Protein AF-A0A7S2I9M6-F1 (afdb_monomer)

Foldseek 3Di:
DDPLVVVLVVLVVVLVVPVPDVVSVVVSVVVSVVSVVVSVVVVVLQVQLVVQCVVVVDDSVVSSVVSVVVCVVCVVVVVVVVVVVVVVVVVVVVVVVVVVLVVVVCCCVPPPLAPDPPHPNHDPDSDD

Structure (mmCIF, N/CA/C/O backbone):
data_AF-A0A7S2I9M6-F1
#
_entry.id   AF-A0A7S2I9M6-F1
#
loop_
_atom_site.group_PDB
_atom_site.id
_atom_site.type_symbol
_atom_site.label_atom_id
_atom_site.label_alt_id
_atom_site.label_comp_id
_atom_site.label_asym_id
_atom_site.label_entity_id
_atom_site.label_seq_id
_atom_site.pdbx_PDB_ins_code
_atom_site.Cartn_x
_atom_site.Cartn_y
_atom_site.Cartn_z
_atom_site.occupancy
_atom_site.B_iso_or_equiv
_atom_site.auth_seq_id
_atom_site.auth_comp_id
_atom_site.auth_asym_id
_atom_site.auth_atom_id
_atom_site.pdbx_PDB_model_num
ATOM 1 N N . LEU A 1 1 ? -23.119 -0.654 -2.879 1.00 43.22 1 LEU A N 1
ATOM 2 C CA . LEU A 1 1 ? -23.744 0.636 -3.247 1.00 43.22 1 LEU A CA 1
ATOM 3 C C . LEU A 1 1 ? -23.087 1.741 -2.429 1.00 43.22 1 LEU A C 1
ATOM 5 O O . LEU A 1 1 ? -23.296 1.802 -1.226 1.00 43.22 1 LEU A O 1
ATOM 9 N N . GLY A 1 2 ? -22.170 2.501 -3.029 1.00 49.50 2 GLY A N 1
ATOM 10 C CA . GLY A 1 2 ? -21.360 3.484 -2.309 1.00 49.50 2 GLY A CA 1
ATOM 11 C C . GLY A 1 2 ? -22.083 4.821 -2.188 1.00 49.50 2 GLY A C 1
ATOM 12 O O . GLY A 1 2 ? -22.300 5.473 -3.199 1.00 49.50 2 GLY A O 1
ATOM 13 N N . ILE A 1 3 ? -22.398 5.236 -0.962 1.00 56.53 3 ILE A N 1
ATOM 14 C CA . ILE A 1 3 ? -22.974 6.555 -0.636 1.00 56.53 3 ILE A CA 1
ATOM 15 C C . ILE A 1 3 ? -21.865 7.639 -0.594 1.00 56.53 3 ILE A C 1
ATOM 17 O O . ILE A 1 3 ? -22.120 8.818 -0.793 1.00 56.53 3 ILE A O 1
ATOM 21 N N . VAL A 1 4 ? -20.601 7.229 -0.409 1.00 56.00 4 VAL A N 1
ATOM 22 C CA . VAL A 1 4 ? -19.426 8.104 -0.197 1.00 56.00 4 VAL A CA 1
ATOM 23 C C . VAL A 1 4 ? -18.582 8.473 -1.447 1.00 56.00 4 VAL A C 1
ATOM 25 O O . VAL A 1 4 ? -17.888 9.484 -1.387 1.00 56.00 4 VAL A O 1
ATOM 28 N N . PRO A 1 5 ? -18.582 7.755 -2.596 1.00 60.53 5 PRO A N 1
ATOM 29 C CA . PRO A 1 5 ? -17.840 8.221 -3.768 1.00 60.53 5 PRO A CA 1
ATOM 30 C C . PRO A 1 5 ? -18.460 9.477 -4.401 1.00 60.53 5 PRO A C 1
ATOM 32 O O . PRO A 1 5 ? -17.718 10.315 -4.896 1.00 60.53 5 PRO A O 1
ATOM 35 N N . LEU A 1 6 ? -19.783 9.648 -4.293 1.00 63.81 6 LEU A N 1
ATOM 36 C CA . LEU A 1 6 ? -20.514 10.811 -4.805 1.00 63.81 6 LEU A CA 1
ATOM 37 C C . LEU A 1 6 ? -20.028 12.153 -4.216 1.00 63.81 6 LEU A C 1
ATOM 39 O O . LEU A 1 6 ? -19.677 13.032 -4.998 1.00 63.81 6 LEU A O 1
ATOM 43 N N . PRO A 1 7 ? -19.929 12.343 -2.882 1.00 63.91 7 PRO A N 1
ATOM 44 C CA . PRO 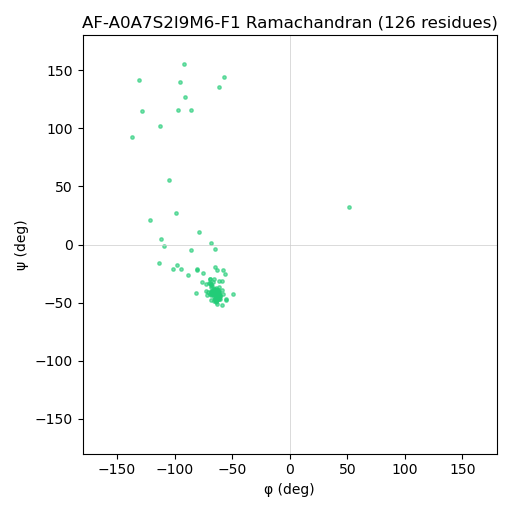A 1 7 ? -19.422 13.598 -2.325 1.00 63.91 7 PRO A CA 1
ATOM 45 C C . PRO A 1 7 ? -17.941 13.855 -2.647 1.00 63.91 7 PRO A C 1
ATOM 47 O O . PRO A 1 7 ? -17.558 15.012 -2.791 1.00 63.91 7 PRO A O 1
ATOM 50 N N . ARG A 1 8 ? -17.112 12.810 -2.818 1.00 65.06 8 ARG A N 1
ATOM 51 C CA . ARG A 1 8 ? -15.705 12.962 -3.237 1.00 65.06 8 ARG A CA 1
ATOM 52 C C . ARG A 1 8 ? -15.609 13.523 -4.657 1.00 65.06 8 ARG A C 1
ATOM 54 O O . ARG A 1 8 ? -14.876 14.481 -4.875 1.00 65.06 8 ARG A O 1
ATOM 61 N N . ASP A 1 9 ? -16.353 12.947 -5.601 1.00 66.62 9 ASP A N 1
ATOM 62 C CA . ASP A 1 9 ? -16.312 13.377 -7.004 1.00 66.62 9 ASP A CA 1
ATOM 63 C C . ASP A 1 9 ? -16.853 14.808 -7.170 1.00 66.62 9 ASP A C 1
ATOM 65 O O . ASP A 1 9 ? -16.251 15.610 -7.881 1.00 66.62 9 ASP A O 1
ATOM 69 N N . ILE A 1 10 ? -17.906 15.175 -6.428 1.00 68.62 10 ILE A N 1
ATOM 70 C CA . ILE A 1 10 ? -18.434 16.551 -6.386 1.00 68.62 10 ILE A CA 1
ATOM 71 C C . ILE A 1 10 ? -17.379 17.535 -5.856 1.00 68.62 10 ILE A C 1
ATOM 73 O O . ILE A 1 10 ? -17.225 18.632 -6.387 1.00 68.62 10 ILE A O 1
ATOM 77 N N . MET A 1 11 ? -16.621 17.154 -4.829 1.00 64.44 11 MET A N 1
ATOM 78 C CA . MET A 1 11 ? -15.659 18.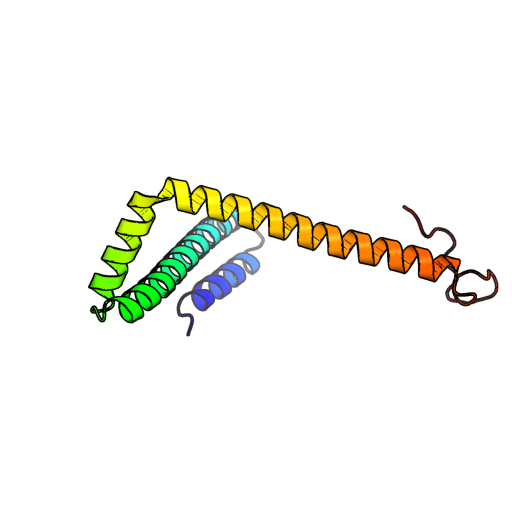044 -4.180 1.00 64.44 11 MET A CA 1
ATOM 79 C C . MET A 1 11 ? -14.371 18.245 -4.995 1.00 64.44 11 MET A C 1
ATOM 81 O O . MET A 1 11 ? -13.812 19.341 -4.993 1.00 64.44 11 MET A O 1
ATOM 85 N N . VAL A 1 12 ? -13.938 17.227 -5.748 1.00 64.56 12 VAL A N 1
ATOM 86 C CA . VAL A 1 12 ? -12.848 17.352 -6.735 1.00 64.56 12 VAL A CA 1
ATOM 87 C C . VAL A 1 12 ? -13.279 18.232 -7.913 1.00 64.56 12 VAL A C 1
ATOM 89 O O . VAL A 1 12 ? -12.504 19.079 -8.352 1.00 64.56 12 VAL A O 1
ATOM 92 N N . LEU A 1 13 ? -14.529 18.102 -8.376 1.00 65.06 13 LEU A N 1
ATOM 93 C CA . LEU A 1 13 ? -15.099 18.961 -9.421 1.00 65.06 13 LEU A CA 1
ATOM 94 C C . LEU A 1 13 ? -15.179 20.435 -8.991 1.00 65.06 13 LEU A C 1
ATOM 96 O O . LEU A 1 13 ? -14.755 21.309 -9.740 1.00 65.06 13 LEU A O 1
ATOM 100 N N . VAL A 1 14 ? -15.639 20.720 -7.768 1.00 65.19 14 VAL A N 1
ATOM 101 C CA . VAL A 1 14 ? -15.693 22.096 -7.229 1.00 65.19 14 VAL A CA 1
ATOM 102 C C . VAL A 1 14 ? -14.289 22.683 -7.011 1.00 65.19 14 VAL A C 1
ATOM 104 O O . VAL A 1 14 ? -14.088 23.886 -7.191 1.00 65.19 14 VAL A O 1
ATOM 107 N N . GLY A 1 15 ? -13.295 21.853 -6.672 1.00 58.69 15 GLY A N 1
ATOM 108 C CA . GLY A 1 15 ? -11.889 22.265 -6.599 1.00 58.69 15 GLY A CA 1
ATOM 109 C C . GLY A 1 15 ? -11.278 22.600 -7.966 1.00 58.69 15 GLY A C 1
ATOM 110 O O . GLY A 1 15 ? -10.476 23.526 -8.061 1.00 58.69 15 GLY A O 1
ATOM 111 N N . ALA A 1 16 ? -11.685 21.893 -9.024 1.00 58.75 16 ALA A N 1
ATOM 112 C CA . ALA A 1 16 ? -11.214 22.117 -10.393 1.00 58.75 16 ALA A CA 1
ATOM 113 C C . ALA A 1 16 ? -11.825 23.365 -11.065 1.00 58.75 16 ALA A C 1
ATOM 115 O O . ALA A 1 16 ? -11.205 23.932 -11.965 1.00 58.75 16 ALA A O 1
ATOM 116 N N . ASP A 1 17 ? -13.006 23.807 -10.617 1.00 58.94 17 ASP A N 1
ATOM 117 C CA . ASP A 1 17 ? -13.696 25.003 -11.132 1.00 58.94 17 ASP A CA 1
ATOM 118 C C . ASP A 1 17 ? -13.139 26.318 -10.528 1.00 58.94 17 ASP A C 1
ATOM 120 O O . ASP A 1 17 ? -13.199 27.378 -11.143 1.00 58.94 17 ASP A O 1
ATOM 124 N N . ASN A 1 18 ? -12.489 26.257 -9.354 1.00 54.88 18 ASN A N 1
ATOM 125 C CA . ASN A 1 18 ? -11.951 27.418 -8.622 1.00 54.88 18 ASN A CA 1
ATOM 126 C C . ASN A 1 18 ? -10.413 27.549 -8.728 1.00 54.88 18 ASN A C 1
ATOM 128 O O . ASN A 1 18 ? -9.711 27.625 -7.716 1.00 54.88 18 ASN A O 1
ATOM 132 N N . GLN A 1 19 ? -9.874 27.607 -9.951 1.00 54.66 19 GLN A N 1
ATOM 133 C CA . GLN A 1 19 ? -8.423 27.551 -10.239 1.00 54.66 19 GLN A CA 1
ATOM 134 C C . GLN A 1 19 ? -7.577 28.732 -9.707 1.00 54.66 19 GLN A C 1
ATOM 136 O O . GLN A 1 19 ? -6.356 28.694 -9.817 1.00 54.66 19 GLN A O 1
ATOM 141 N N . ASN A 1 20 ? -8.178 29.761 -9.095 1.00 56.88 20 ASN A N 1
ATOM 142 C CA . ASN A 1 20 ? -7.487 31.012 -8.740 1.00 56.88 20 ASN A CA 1
ATOM 143 C C . ASN A 1 20 ? -7.297 31.276 -7.235 1.00 56.88 20 ASN A C 1
ATOM 145 O O . ASN A 1 20 ? -6.794 32.341 -6.881 1.00 56.88 20 ASN A O 1
ATOM 149 N N . ASN A 1 21 ? -7.665 30.353 -6.335 1.00 62.00 21 ASN A N 1
ATOM 150 C CA . ASN A 1 21 ? -7.474 30.566 -4.894 1.00 62.00 21 ASN A CA 1
ATOM 151 C C . ASN A 1 21 ? -6.743 29.384 -4.215 1.00 62.00 21 ASN A C 1
ATOM 153 O O . ASN A 1 21 ? -7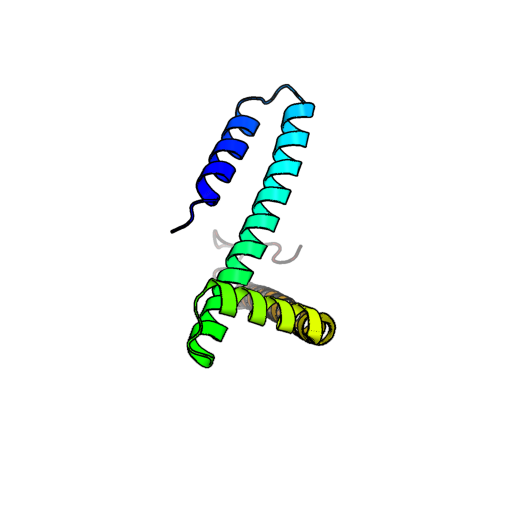.302 28.285 -4.129 1.00 62.00 21 ASN A O 1
ATOM 157 N N . PRO A 1 22 ? -5.514 29.584 -3.691 1.00 60.50 22 PRO A N 1
ATOM 158 C CA . PRO A 1 22 ? -4.715 28.518 -3.073 1.00 60.50 22 PRO A CA 1
ATOM 159 C C . PRO A 1 22 ? -5.365 27.919 -1.815 1.00 60.50 22 PRO A C 1
ATOM 161 O O . PRO A 1 22 ? -5.090 26.773 -1.456 1.00 60.50 22 PRO A O 1
ATOM 164 N N . VAL A 1 23 ? -6.274 28.653 -1.165 1.00 56.41 23 VAL A N 1
ATOM 165 C CA . VAL A 1 23 ? -7.000 28.179 0.024 1.00 56.41 23 VAL A CA 1
ATOM 166 C C . VAL A 1 23 ? -7.981 27.055 -0.332 1.00 56.41 23 VAL A C 1
ATOM 168 O O . VAL A 1 23 ? -8.046 26.047 0.368 1.00 56.41 23 VAL A O 1
ATOM 171 N N . THR A 1 24 ? -8.692 27.162 -1.457 1.00 58.72 24 THR A N 1
ATOM 172 C CA . THR A 1 24 ? -9.642 26.135 -1.926 1.00 58.72 24 THR A CA 1
ATOM 173 C C . THR A 1 24 ? -8.944 24.855 -2.385 1.00 58.72 24 THR A C 1
ATOM 175 O O . THR A 1 24 ? -9.466 23.762 -2.158 1.00 58.72 24 THR A O 1
ATOM 178 N N . ALA A 1 25 ? -7.742 24.956 -2.962 1.00 58.69 25 ALA A N 1
ATOM 179 C CA . ALA A 1 25 ? -6.922 23.796 -3.324 1.00 58.69 25 ALA A CA 1
ATOM 180 C C . ALA A 1 25 ? -6.425 23.031 -2.081 1.00 58.69 25 ALA A C 1
ATOM 182 O O . ALA A 1 25 ? -6.471 21.802 -2.033 1.00 58.69 25 ALA A O 1
ATOM 183 N N . CYS A 1 26 ? -6.016 23.753 -1.034 1.00 53.88 26 CYS A N 1
ATOM 184 C CA . CYS A 1 26 ? -5.589 23.142 0.224 1.00 53.88 26 CYS A CA 1
ATOM 185 C C . CYS A 1 26 ? -6.763 22.477 0.968 1.00 53.88 26 CYS A C 1
ATOM 187 O O . CYS A 1 26 ? -6.681 21.311 1.359 1.00 53.88 26 CYS A O 1
ATOM 189 N N . CYS A 1 27 ? -7.895 23.176 1.105 1.00 55.72 27 CYS A N 1
ATOM 190 C CA . CYS A 1 27 ? -9.075 22.641 1.789 1.00 55.72 27 CYS A CA 1
ATOM 191 C C . CYS A 1 27 ? -9.689 21.431 1.064 1.00 55.72 27 CYS A C 1
ATOM 193 O O . CYS A 1 27 ? -10.102 20.477 1.723 1.00 55.72 27 CYS A O 1
ATOM 195 N N . SER A 1 28 ? -9.719 21.427 -0.274 1.00 57.03 28 SER A N 1
ATOM 196 C CA . SER A 1 28 ? -10.230 20.285 -1.048 1.00 57.03 28 SER A CA 1
ATOM 197 C C . SER A 1 28 ? -9.348 19.042 -0.903 1.00 57.03 28 SER A C 1
ATOM 199 O O . SER A 1 28 ? -9.876 17.947 -0.716 1.00 57.03 28 SER A O 1
ATOM 201 N N . CYS A 1 29 ? -8.022 19.206 -0.877 1.00 56.53 29 CYS A N 1
ATOM 202 C CA . CYS A 1 29 ? -7.079 18.112 -0.645 1.00 56.53 29 CYS A CA 1
ATOM 203 C C . CYS A 1 29 ? -7.233 17.494 0.759 1.00 56.53 29 CYS A C 1
ATOM 205 O O . CYS A 1 29 ? -7.397 16.278 0.896 1.00 56.53 29 CYS A O 1
ATOM 207 N N . CYS A 1 30 ? -7.261 18.325 1.807 1.00 51.97 30 CYS A N 1
ATOM 208 C CA . CYS A 1 30 ? -7.391 17.859 3.191 1.00 51.97 30 CYS A CA 1
ATOM 209 C C . CYS A 1 30 ? -8.711 17.112 3.432 1.00 51.97 30 CYS A C 1
ATOM 211 O O . CYS A 1 30 ? -8.725 16.035 4.029 1.00 51.97 30 CYS A O 1
ATOM 213 N N . CYS A 1 31 ? -9.827 17.644 2.935 1.00 55.75 31 CYS A N 1
ATOM 214 C CA . CYS A 1 31 ? -11.130 17.009 3.099 1.00 55.75 31 CYS A CA 1
ATOM 215 C C . CYS A 1 31 ? -11.296 15.749 2.236 1.00 55.75 31 CYS A C 1
ATOM 217 O O . CYS A 1 31 ? -11.912 14.790 2.702 1.00 55.75 31 CYS A O 1
ATOM 219 N N . ALA A 1 32 ? -10.718 15.699 1.030 1.00 59.34 32 ALA A N 1
ATOM 220 C CA . ALA A 1 32 ? -10.704 14.482 0.217 1.00 59.34 32 ALA A CA 1
ATOM 221 C C . ALA A 1 32 ? -9.942 13.347 0.922 1.00 59.34 32 ALA A C 1
ATOM 223 O O . ALA A 1 32 ? -10.438 12.223 0.985 1.00 59.34 32 ALA A O 1
ATOM 224 N N . CYS A 1 33 ? -8.797 13.657 1.539 1.00 58.59 33 CYS A N 1
ATOM 225 C CA . CYS A 1 33 ? -8.016 12.698 2.322 1.00 58.59 33 CYS A CA 1
ATOM 226 C C . CYS A 1 33 ? -8.802 12.150 3.529 1.00 58.59 33 CYS A C 1
ATOM 228 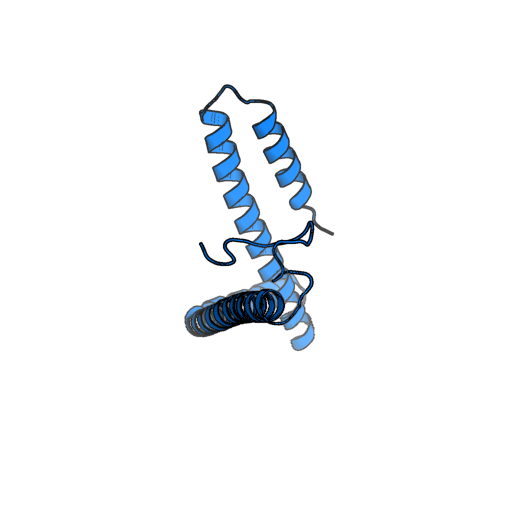O O . CYS A 1 33 ? -8.878 10.936 3.730 1.00 58.59 33 CYS A O 1
ATOM 230 N N . ILE A 1 34 ? -9.458 13.026 4.300 1.00 56.16 34 ILE A N 1
ATOM 231 C CA . ILE A 1 34 ? -10.264 12.625 5.468 1.00 56.16 34 ILE A CA 1
ATOM 232 C C . ILE A 1 34 ? -11.459 11.760 5.044 1.00 56.16 34 ILE A C 1
ATOM 234 O O . ILE A 1 34 ? -11.745 10.744 5.680 1.00 56.16 34 ILE A O 1
ATOM 238 N N . LEU A 1 35 ? -12.135 12.117 3.949 1.00 59.44 35 LEU A N 1
ATOM 239 C CA . LEU A 1 35 ? -13.256 11.342 3.415 1.00 59.44 35 LEU A CA 1
ATOM 240 C C . LEU A 1 35 ? -12.812 9.980 2.871 1.00 59.44 35 LEU A C 1
ATOM 242 O O . LEU A 1 35 ? -13.529 8.990 3.038 1.00 59.44 35 LEU A O 1
ATOM 246 N N . GLU A 1 36 ? -11.630 9.889 2.262 1.00 62.22 36 GLU A N 1
ATOM 247 C CA . GLU A 1 36 ? -11.059 8.609 1.846 1.00 62.22 36 GLU A CA 1
ATOM 248 C C . GLU A 1 36 ? -10.711 7.718 3.033 1.00 62.22 36 GLU A C 1
ATOM 250 O O . GLU A 1 36 ? -11.045 6.530 3.022 1.00 62.22 36 GLU A O 1
ATOM 255 N N . LEU A 1 37 ? -10.082 8.281 4.064 1.00 58.50 37 LEU A N 1
ATOM 256 C CA . LEU A 1 37 ? -9.746 7.546 5.275 1.00 58.50 37 LEU A CA 1
ATOM 257 C C . LEU A 1 37 ? -11.018 7.032 5.963 1.00 58.50 37 LEU A C 1
ATOM 259 O O . LEU A 1 37 ? -11.114 5.849 6.284 1.00 58.50 37 LEU A O 1
ATOM 263 N N . PHE A 1 38 ? -12.036 7.883 6.092 1.00 63.44 38 PHE A N 1
ATOM 264 C CA . PHE A 1 38 ? -13.330 7.519 6.665 1.00 63.44 38 PHE A CA 1
ATOM 265 C C . PHE A 1 38 ? -14.042 6.417 5.861 1.00 63.44 38 PHE A C 1
ATOM 267 O O . PHE A 1 38 ? -14.546 5.450 6.432 1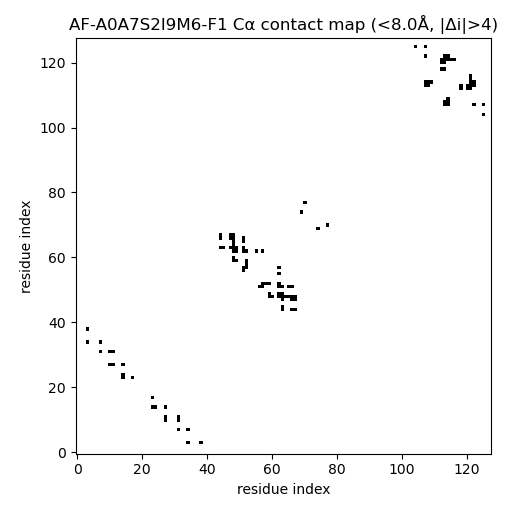.00 63.44 38 PHE A O 1
ATOM 274 N N . ASN A 1 39 ? -14.024 6.493 4.527 1.00 65.31 39 ASN A N 1
ATOM 275 C CA . ASN A 1 39 ? -14.600 5.466 3.653 1.00 65.31 39 ASN A CA 1
ATOM 276 C C . ASN A 1 39 ? -13.860 4.123 3.779 1.00 65.31 39 ASN A C 1
ATOM 278 O O . ASN A 1 39 ? -14.488 3.062 3.805 1.00 65.31 39 ASN A O 1
ATOM 282 N N . ARG A 1 40 ? -12.527 4.154 3.900 1.00 64.44 40 ARG A N 1
ATOM 283 C CA . ARG A 1 40 ? -11.711 2.952 4.126 1.00 64.44 40 ARG A CA 1
ATOM 284 C C . ARG A 1 40 ? -12.035 2.310 5.473 1.00 64.44 40 ARG A C 1
ATOM 286 O O . ARG A 1 40 ? -12.245 1.101 5.508 1.00 64.44 40 ARG A O 1
ATOM 293 N N . VAL A 1 41 ? -12.158 3.100 6.540 1.00 64.94 41 VAL A N 1
ATOM 294 C CA . VAL A 1 41 ? -12.524 2.607 7.879 1.00 64.94 41 VAL A CA 1
ATOM 295 C C . VAL A 1 41 ? -13.931 2.009 7.885 1.00 64.94 41 VAL A C 1
ATOM 297 O O . VAL A 1 41 ? -14.113 0.894 8.370 1.00 64.94 41 VAL A O 1
ATOM 300 N N . LEU A 1 42 ? -14.916 2.675 7.27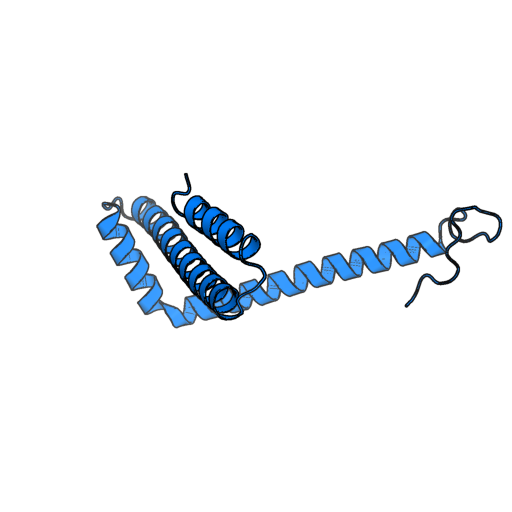5 1.00 66.62 42 LEU A N 1
ATOM 301 C CA . LEU A 1 42 ? -16.282 2.149 7.195 1.00 66.62 42 LEU A CA 1
ATOM 302 C C . LEU A 1 42 ? -16.376 0.868 6.360 1.00 66.62 42 LEU A C 1
ATOM 304 O O . LEU A 1 42 ? -17.050 -0.081 6.766 1.00 66.62 42 LEU A O 1
ATOM 308 N N . LYS A 1 43 ? -15.683 0.787 5.218 1.00 68.56 43 LYS A N 1
ATOM 309 C CA . LYS A 1 43 ? -15.620 -0.453 4.424 1.00 68.56 43 LYS A CA 1
ATOM 310 C C . LYS A 1 43 ? -14.932 -1.582 5.178 1.00 68.56 43 LYS A C 1
ATOM 312 O O . LYS A 1 43 ? -15.383 -2.722 5.095 1.00 68.56 43 LYS A O 1
ATOM 317 N N . PHE A 1 44 ? -13.863 -1.267 5.901 1.00 65.94 44 PHE A N 1
ATOM 318 C CA . PHE A 1 44 ? -13.142 -2.232 6.714 1.00 65.94 44 PHE A CA 1
ATOM 319 C C . PHE A 1 44 ? -14.029 -2.778 7.836 1.00 65.94 44 PHE A C 1
ATOM 321 O O . PHE A 1 44 ? -14.220 -3.989 7.919 1.00 65.94 44 PHE A O 1
ATOM 328 N N . MET A 1 45 ? -14.676 -1.899 8.611 1.00 69.62 45 MET A N 1
ATOM 329 C CA . MET A 1 45 ? -15.658 -2.290 9.625 1.00 69.62 45 MET A CA 1
ATOM 330 C C . MET A 1 45 ? -16.778 -3.145 9.038 1.00 69.62 45 MET A C 1
ATOM 332 O O . MET A 1 45 ? -17.080 -4.192 9.589 1.00 69.62 45 MET A O 1
ATOM 336 N N . THR A 1 46 ? -17.363 -2.745 7.907 1.00 69.81 46 THR A N 1
ATOM 337 C CA . THR A 1 46 ? -18.481 -3.481 7.296 1.00 69.81 46 THR A CA 1
ATOM 338 C C . THR A 1 46 ? -18.060 -4.880 6.846 1.00 69.81 46 THR A C 1
ATOM 340 O O . THR A 1 46 ? -18.808 -5.831 7.045 1.00 69.81 46 THR A O 1
ATOM 343 N N . ARG A 1 47 ? -16.856 -5.039 6.274 1.00 74.31 47 ARG A N 1
ATOM 344 C CA . ARG A 1 47 ? -16.345 -6.351 5.845 1.00 74.31 47 ARG A CA 1
ATOM 345 C C . ARG A 1 47 ? -16.047 -7.257 7.038 1.00 74.31 47 ARG A C 1
ATOM 347 O O . ARG A 1 47 ? -16.424 -8.422 7.007 1.00 74.31 47 ARG A O 1
ATOM 354 N N . ASN A 1 48 ? -15.421 -6.724 8.084 1.00 74.81 48 ASN A N 1
ATOM 355 C CA . ASN A 1 48 ? -15.084 -7.501 9.277 1.00 74.81 48 ASN A CA 1
ATOM 356 C C . ASN A 1 48 ? -16.340 -7.856 10.085 1.00 74.81 48 ASN A C 1
ATOM 358 O O . ASN A 1 48 ? -16.504 -9.008 10.466 1.00 74.81 48 ASN A O 1
ATOM 362 N N . ALA A 1 49 ? -17.281 -6.916 10.220 1.00 77.50 49 ALA A N 1
ATOM 363 C CA . ALA A 1 49 ? -18.594 -7.157 10.811 1.00 77.50 49 ALA A CA 1
ATOM 364 C C . ALA A 1 49 ? -19.366 -8.241 10.056 1.00 77.50 49 ALA A C 1
ATOM 366 O O . ALA A 1 49 ? -20.019 -9.062 10.684 1.00 77.50 49 ALA A O 1
ATOM 367 N N . TYR A 1 50 ? -19.290 -8.273 8.722 1.00 77.12 50 TYR A N 1
ATOM 368 C CA . TYR A 1 50 ? -19.953 -9.302 7.918 1.00 77.12 50 TYR A CA 1
ATOM 369 C C . TYR A 1 50 ? -19.338 -10.692 8.133 1.00 77.12 50 TYR A C 1
ATOM 371 O O . TYR A 1 50 ? -20.068 -11.673 8.242 1.00 77.12 50 TYR A O 1
ATOM 379 N N . VAL A 1 51 ? -18.007 -10.776 8.244 1.00 80.75 51 VAL A N 1
ATOM 380 C CA . VAL A 1 51 ? -17.301 -12.028 8.563 1.00 80.75 51 VAL A CA 1
ATOM 381 C C . VAL A 1 51 ? -17.669 -12.519 9.965 1.00 80.75 51 VAL A C 1
ATOM 383 O O . VAL A 1 51 ? -18.010 -13.687 10.126 1.00 80.75 51 VAL A O 1
ATOM 386 N N . ASP A 1 52 ? -17.683 -11.638 10.966 1.00 83.44 52 ASP A N 1
ATOM 387 C CA . ASP A 1 52 ? -18.067 -12.005 12.335 1.00 83.44 52 ASP A CA 1
ATOM 388 C C . ASP A 1 52 ? -19.566 -12.313 12.466 1.00 83.44 52 ASP A C 1
ATOM 390 O O . ASP A 1 52 ? -19.955 -13.224 13.187 1.00 83.44 52 ASP A O 1
ATOM 394 N N . THR A 1 53 ? -20.421 -11.637 11.695 1.00 84.69 53 THR A N 1
ATOM 395 C CA . THR A 1 53 ? -21.850 -11.976 11.581 1.00 84.69 53 THR A CA 1
ATOM 396 C C . THR A 1 53 ? -22.027 -13.384 11.015 1.00 84.69 53 THR A C 1
ATOM 398 O O . THR A 1 53 ? -22.848 -14.142 11.519 1.00 84.69 53 THR A O 1
ATOM 401 N N . ALA A 1 54 ? -21.242 -13.767 10.004 1.00 83.94 54 ALA A N 1
ATOM 402 C CA . ALA A 1 54 ? -21.304 -15.105 9.421 1.00 83.94 54 ALA A CA 1
ATOM 403 C C . ALA A 1 54 ? -20.795 -16.198 10.380 1.00 83.94 54 ALA A C 1
ATOM 405 O O . ALA A 1 54 ? -21.317 -17.309 10.361 1.00 83.94 54 ALA A O 1
ATOM 406 N N . LEU A 1 55 ? -19.801 -15.892 11.220 1.00 83.00 55 LEU A N 1
ATOM 407 C CA . LEU A 1 55 ? -19.229 -16.844 12.178 1.00 83.00 55 LEU A CA 1
ATOM 408 C C . LEU A 1 55 ? -20.060 -16.973 13.463 1.00 83.00 55 LEU A C 1
ATOM 410 O O . LEU A 1 55 ? -20.258 -18.081 13.952 1.00 83.00 55 LEU A O 1
ATOM 414 N N . ASN A 1 56 ? -20.549 -15.856 14.004 1.00 81.50 56 ASN A N 1
ATOM 415 C CA . ASN A 1 56 ? -21.207 -15.792 15.311 1.00 81.50 56 ASN A CA 1
ATOM 416 C C . ASN A 1 56 ? -22.726 -15.546 15.241 1.00 81.50 56 ASN A C 1
ATOM 418 O O . ASN A 1 56 ? -23.371 -15.501 16.285 1.00 81.50 56 ASN A O 1
ATOM 422 N N . SER A 1 57 ? -23.318 -15.394 14.047 1.00 82.00 57 SER A N 1
ATOM 423 C CA . SER A 1 57 ? -24.763 -15.145 13.842 1.00 82.00 57 SER A CA 1
ATOM 424 C C . SER A 1 57 ? -25.326 -13.972 14.667 1.00 82.00 57 SER A C 1
ATOM 426 O O . SER A 1 57 ? -26.475 -13.999 15.101 1.00 82.00 57 SER A O 1
ATOM 428 N N . ASN A 1 58 ? -24.509 -12.944 14.911 1.00 78.81 58 ASN A N 1
ATOM 429 C CA . ASN A 1 58 ? -24.878 -11.761 15.691 1.00 78.81 58 ASN A CA 1
ATOM 430 C C . ASN A 1 58 ? -25.430 -10.633 14.808 1.00 78.81 58 ASN A C 1
ATOM 432 O O . ASN A 1 58 ? -25.063 -10.510 13.643 1.00 78.81 58 ASN A O 1
ATOM 436 N N . ASP A 1 59 ? -26.238 -9.741 15.391 1.00 83.62 59 ASP A N 1
ATOM 437 C CA . ASP A 1 59 ? -26.664 -8.506 14.724 1.00 83.62 59 ASP A CA 1
ATOM 438 C C . ASP A 1 59 ? -25.460 -7.659 14.282 1.00 83.62 59 ASP A C 1
ATOM 440 O O . ASP A 1 59 ? -24.468 -7.539 15.009 1.00 83.62 59 ASP A O 1
ATOM 444 N N . PHE A 1 60 ? -25.580 -6.995 13.128 1.00 73.06 60 PHE A N 1
ATOM 445 C CA . PHE A 1 60 ? -24.492 -6.249 12.480 1.00 73.06 60 PHE A CA 1
ATOM 446 C C . PHE A 1 60 ? -23.750 -5.291 13.425 1.00 73.06 60 PHE A C 1
ATOM 448 O O . PHE A 1 60 ? -22.524 -5.240 13.412 1.00 73.06 60 PHE A O 1
ATOM 455 N N . CYS A 1 61 ? -24.466 -4.552 14.280 1.00 73.38 61 CYS A N 1
ATOM 456 C CA . CYS A 1 61 ? -23.848 -3.606 15.214 1.00 73.38 61 CYS A CA 1
ATOM 457 C C . CYS A 1 61 ? -23.031 -4.304 16.315 1.00 73.38 61 CYS A C 1
ATOM 459 O O . CYS A 1 61 ? -21.971 -3.811 16.700 1.00 73.38 61 CYS A O 1
ATOM 461 N N . LYS A 1 62 ? -23.495 -5.461 16.800 1.00 79.62 62 LYS A N 1
ATOM 462 C CA . LYS A 1 62 ? -22.788 -6.269 17.804 1.00 79.62 62 LYS A CA 1
ATOM 463 C C . LYS A 1 62 ? -21.561 -6.937 17.191 1.00 79.62 62 LYS A C 1
ATOM 465 O O . LYS A 1 62 ? -20.484 -6.883 17.777 1.00 79.62 62 LYS A O 1
ATOM 470 N N . ALA A 1 63 ? -21.719 -7.482 15.987 1.00 78.38 63 ALA A N 1
ATOM 471 C CA . ALA A 1 63 ? -20.634 -8.082 15.223 1.00 78.38 63 ALA A CA 1
ATOM 472 C C . ALA A 1 63 ? -19.565 -7.046 14.837 1.00 78.38 63 ALA A C 1
ATOM 474 O O . ALA A 1 63 ? -18.372 -7.299 14.966 1.00 78.38 63 ALA A O 1
ATOM 475 N N . ALA A 1 64 ? -19.961 -5.834 14.435 1.00 75.19 64 ALA A N 1
ATOM 476 C CA . ALA A 1 64 ? -19.030 -4.749 14.126 1.00 75.19 64 ALA A CA 1
ATOM 477 C C . ALA A 1 64 ? -18.207 -4.319 15.345 1.00 75.19 64 ALA A C 1
ATOM 479 O O . ALA A 1 64 ? -16.997 -4.120 15.228 1.00 75.19 64 ALA A O 1
ATOM 480 N N . TYR A 1 65 ? -18.848 -4.203 16.512 1.00 79.69 65 TYR A N 1
ATOM 481 C CA . TYR A 1 65 ? -18.165 -3.870 17.759 1.00 79.69 65 TYR A CA 1
ATOM 482 C C . TYR A 1 65 ? -17.191 -4.973 18.183 1.00 79.69 65 TYR A C 1
ATOM 484 O O . TYR A 1 65 ? -16.034 -4.693 18.491 1.00 79.69 65 TYR A O 1
ATOM 492 N N . HIS A 1 66 ? -17.632 -6.229 18.138 1.00 79.69 66 HIS A N 1
ATOM 493 C CA . HIS A 1 66 ? -16.808 -7.375 18.501 1.00 79.69 66 HIS A CA 1
ATOM 494 C C . HIS A 1 66 ? -15.609 -7.535 17.560 1.00 79.69 66 HIS A C 1
ATOM 496 O O . HIS A 1 66 ? -14.471 -7.585 18.022 1.00 79.69 66 HIS A O 1
ATOM 502 N N . SER A 1 67 ? -15.842 -7.482 16.248 1.00 81.19 67 SER A N 1
ATOM 503 C CA . SER A 1 67 ? -14.783 -7.478 15.234 1.00 81.19 67 SER A CA 1
ATOM 504 C C . SER A 1 67 ? -13.781 -6.350 15.467 1.00 81.19 67 SER A C 1
ATOM 506 O O . SER A 1 67 ? -12.575 -6.579 15.460 1.00 81.19 67 SER A O 1
ATOM 508 N N . GLY A 1 68 ? -14.271 -5.126 15.694 1.00 76.31 68 GLY A N 1
ATOM 509 C CA . GLY A 1 68 ? -13.432 -3.956 15.946 1.00 76.31 68 GLY A CA 1
ATOM 510 C C . GLY A 1 68 ? -12.584 -4.094 17.211 1.00 76.31 68 GLY A C 1
ATOM 511 O O . GLY A 1 68 ? -11.411 -3.728 17.205 1.00 76.31 68 GLY A O 1
ATOM 512 N N . MET A 1 69 ? -13.144 -4.678 18.271 1.00 79.19 69 MET A N 1
ATOM 513 C CA . MET A 1 69 ? -12.424 -4.956 19.511 1.00 79.19 69 MET A CA 1
ATOM 514 C C . MET A 1 69 ? -11.339 -6.019 19.316 1.00 79.19 69 MET A C 1
ATOM 516 O O . MET A 1 69 ? -10.225 -5.830 19.792 1.00 79.19 69 MET A O 1
ATOM 520 N N . VAL A 1 70 ? -11.619 -7.094 18.573 1.00 79.75 70 VAL A N 1
ATOM 521 C CA . VAL A 1 70 ? -10.624 -8.125 18.226 1.00 79.75 70 VAL A CA 1
ATOM 522 C C . VAL A 1 70 ? -9.481 -7.514 17.411 1.00 79.75 70 VAL A C 1
ATOM 524 O O . VAL A 1 70 ? -8.313 -7.732 17.716 1.00 79.75 70 VAL A O 1
ATOM 527 N N . LEU A 1 71 ? -9.804 -6.673 16.428 1.00 76.25 71 LEU A N 1
ATOM 528 C CA . LEU A 1 71 ? -8.824 -5.931 15.631 1.00 76.25 71 LEU A CA 1
ATOM 529 C C . LEU A 1 71 ? -7.963 -4.974 16.464 1.00 76.25 71 LEU A C 1
ATOM 531 O O . LEU A 1 71 ? -6.779 -4.819 16.179 1.00 76.25 71 LEU A O 1
ATOM 535 N N . ALA A 1 72 ? -8.537 -4.339 17.487 1.00 76.38 72 ALA A N 1
ATOM 536 C CA . ALA A 1 72 ? -7.795 -3.487 18.410 1.00 76.38 72 ALA A CA 1
ATOM 537 C C . ALA A 1 72 ? -6.909 -4.308 19.365 1.00 76.38 72 ALA A C 1
ATOM 539 O O . ALA A 1 72 ? -5.763 -3.933 19.618 1.00 76.38 72 ALA A O 1
ATOM 540 N N . HIS A 1 73 ? -7.418 -5.440 19.856 1.00 82.50 73 HIS A N 1
ATOM 541 C CA . HIS A 1 73 ? -6.723 -6.320 20.794 1.00 82.50 73 HIS A CA 1
ATOM 542 C C . HIS A 1 73 ? -5.526 -7.029 20.146 1.00 82.50 73 HIS A C 1
ATOM 544 O O . HIS A 1 73 ? -4.442 -7.047 20.719 1.00 82.50 73 HIS A O 1
ATOM 550 N N . TYR A 1 74 ? -5.691 -7.522 18.916 1.00 79.12 74 TYR A N 1
ATOM 551 C CA . TYR A 1 74 ? -4.635 -8.160 18.119 1.00 79.12 74 TYR A CA 1
ATOM 552 C C . TYR A 1 74 ? -4.019 -7.203 17.088 1.00 79.12 74 TYR A C 1
ATOM 554 O O . TYR A 1 74 ? -3.529 -7.618 16.037 1.00 79.12 74 TYR A O 1
ATOM 562 N N . SER A 1 75 ? -4.046 -5.898 17.368 1.00 74.44 75 SER A N 1
ATOM 563 C CA . SER A 1 75 ? -3.572 -4.862 16.441 1.00 74.44 75 SER A CA 1
ATOM 564 C C . SER A 1 75 ? -2.104 -5.032 16.043 1.00 74.44 75 SER A C 1
ATOM 566 O O . SER A 1 75 ? -1.746 -4.730 14.904 1.00 74.44 75 SER A O 1
ATOM 568 N N . SER A 1 76 ? -1.267 -5.567 16.936 1.00 73.50 76 SER A N 1
ATOM 569 C CA . SER A 1 76 ? 0.134 -5.900 16.658 1.00 73.50 76 SER A CA 1
ATOM 570 C C . SER A 1 76 ? 0.271 -7.008 15.611 1.00 73.50 76 SER A C 1
ATOM 572 O O . SER A 1 76 ? 1.011 -6.847 14.645 1.00 73.50 76 SER A O 1
ATOM 574 N N . GLU A 1 77 ? -0.478 -8.101 15.752 1.00 79.94 77 GLU A N 1
ATOM 575 C CA . GLU A 1 77 ? -0.450 -9.230 14.816 1.00 79.94 77 GLU A CA 1
ATOM 576 C C . GLU A 1 77 ? -1.024 -8.840 13.452 1.00 79.94 77 GLU A C 1
ATOM 578 O O . GLU A 1 77 ? -0.444 -9.140 12.406 1.00 79.94 77 GLU A O 1
ATOM 583 N N . VAL A 1 78 ? -2.128 -8.089 13.452 1.00 77.81 78 VAL A N 1
ATOM 584 C CA . VAL A 1 78 ? -2.740 -7.553 12.231 1.00 77.81 78 VAL A CA 1
ATOM 585 C C . VAL A 1 78 ? -1.775 -6.603 11.516 1.00 77.81 78 VAL A C 1
ATOM 587 O O . VAL A 1 78 ? -1.667 -6.646 10.287 1.00 77.81 78 VAL A O 1
ATOM 590 N N . ALA A 1 79 ? -1.026 -5.783 12.260 1.00 75.75 79 ALA A N 1
ATOM 591 C CA . ALA A 1 79 ? 0.010 -4.930 11.689 1.00 75.75 79 ALA A CA 1
ATOM 592 C C . ALA A 1 79 ? 1.132 -5.756 11.042 1.00 75.75 79 ALA A C 1
ATOM 594 O O . ALA A 1 79 ? 1.533 -5.454 9.916 1.00 75.75 79 ALA A O 1
ATOM 595 N N . THR A 1 80 ? 1.594 -6.829 11.689 1.00 79.12 80 THR A N 1
ATOM 596 C CA . THR A 1 80 ? 2.603 -7.735 11.120 1.00 79.12 80 THR A CA 1
ATOM 597 C C . THR A 1 80 ? 2.119 -8.389 9.824 1.00 79.12 80 THR A C 1
ATOM 599 O O . THR A 1 80 ? 2.851 -8.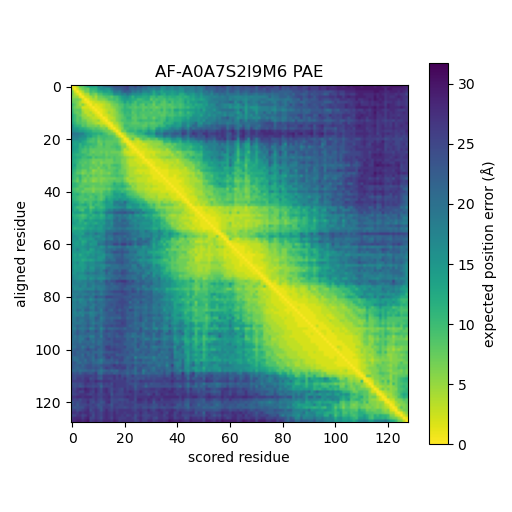405 8.833 1.00 79.12 80 THR A O 1
ATOM 602 N N . VAL A 1 81 ? 0.872 -8.864 9.781 1.00 79.25 81 VAL A N 1
ATOM 603 C CA . VAL A 1 81 ? 0.280 -9.453 8.567 1.00 79.25 81 VAL A CA 1
ATOM 604 C C . VAL A 1 81 ? 0.148 -8.418 7.447 1.00 79.25 81 VAL A C 1
ATOM 606 O O . VAL A 1 81 ? 0.418 -8.721 6.281 1.00 79.25 81 VAL A O 1
ATOM 609 N N . ASN A 1 82 ? -0.220 -7.178 7.773 1.00 78.31 82 ASN A N 1
ATOM 610 C CA . ASN A 1 82 ? -0.296 -6.102 6.789 1.00 78.31 82 ASN A CA 1
ATOM 611 C C . ASN A 1 82 ? 1.082 -5.788 6.186 1.00 78.31 82 ASN A C 1
ATOM 613 O O . ASN A 1 82 ? 1.208 -5.675 4.968 1.00 78.31 82 ASN A O 1
ATOM 617 N N . VAL A 1 83 ? 2.130 -5.725 7.013 1.00 74.94 83 VAL A N 1
ATOM 618 C CA . VAL A 1 83 ? 3.512 -5.535 6.543 1.00 74.94 83 VAL A CA 1
ATOM 619 C C . VAL A 1 83 ? 3.947 -6.687 5.636 1.00 74.94 83 VAL A C 1
A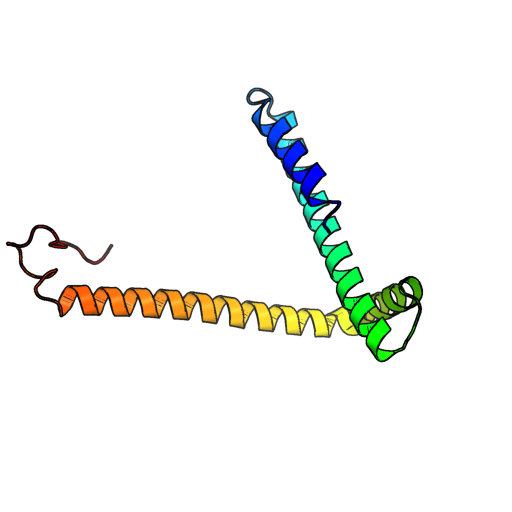TOM 621 O O . VAL A 1 83 ? 4.467 -6.439 4.549 1.00 74.94 83 VAL A O 1
ATOM 624 N N . ALA A 1 84 ? 3.672 -7.936 6.019 1.00 79.12 84 ALA A N 1
ATOM 625 C CA . ALA A 1 84 ? 3.966 -9.094 5.176 1.00 79.12 84 ALA A CA 1
ATOM 626 C C . ALA A 1 84 ? 3.256 -8.998 3.813 1.00 79.12 84 ALA A C 1
ATOM 628 O O . ALA A 1 84 ? 3.866 -9.220 2.768 1.00 79.12 84 ALA A O 1
ATOM 629 N N . THR A 1 85 ? 1.988 -8.585 3.808 1.00 77.19 85 THR A N 1
ATOM 630 C CA . THR A 1 85 ? 1.196 -8.415 2.582 1.00 77.19 85 THR A CA 1
ATOM 631 C C . THR A 1 85 ? 1.787 -7.339 1.667 1.00 77.19 85 THR A C 1
ATOM 633 O O . THR A 1 85 ? 1.869 -7.543 0.456 1.00 77.19 85 THR A O 1
ATOM 636 N N . VAL A 1 86 ? 2.253 -6.220 2.227 1.00 74.88 86 VAL A N 1
ATOM 637 C CA . VAL A 1 86 ? 2.922 -5.153 1.463 1.00 74.88 86 VAL A CA 1
ATOM 638 C C . VAL A 1 86 ? 4.213 -5.662 0.821 1.00 74.88 86 VAL A C 1
ATOM 640 O O . VAL A 1 86 ? 4.462 -5.380 -0.350 1.00 74.88 86 VAL A O 1
ATOM 643 N N . ILE A 1 87 ? 5.001 -6.467 1.537 1.00 80.06 87 ILE A N 1
ATOM 644 C CA . ILE A 1 87 ? 6.227 -7.067 0.994 1.00 80.06 87 ILE A CA 1
ATOM 645 C C . ILE A 1 87 ? 5.902 -7.957 -0.213 1.00 80.06 87 ILE A C 1
ATOM 647 O O . ILE A 1 87 ? 6.529 -7.815 -1.262 1.00 80.06 87 ILE A O 1
ATOM 651 N N . PHE A 1 88 ? 4.886 -8.820 -0.110 1.00 80.06 88 PHE A N 1
ATOM 652 C CA . PHE A 1 88 ? 4.461 -9.666 -1.230 1.00 80.06 88 PHE A CA 1
ATOM 653 C C . PHE A 1 88 ? 3.924 -8.863 -2.418 1.00 80.06 88 PHE A C 1
ATOM 655 O O . PHE A 1 88 ? 4.190 -9.218 -3.565 1.00 80.06 88 PHE A O 1
ATOM 662 N N . GLN A 1 89 ? 3.201 -7.770 -2.169 1.00 77.06 89 GLN A N 1
ATOM 663 C CA . GLN A 1 89 ? 2.700 -6.895 -3.231 1.00 77.06 89 GLN A CA 1
ATOM 664 C C . GLN A 1 89 ? 3.838 -6.204 -3.984 1.00 77.06 89 GLN A C 1
ATOM 666 O O . GLN A 1 89 ? 3.847 -6.209 -5.215 1.00 77.06 89 GLN A O 1
ATOM 671 N N . ILE A 1 90 ? 4.816 -5.652 -3.261 1.00 82.12 90 ILE A N 1
ATOM 672 C CA . ILE A 1 90 ? 5.985 -5.002 -3.863 1.00 82.12 90 ILE A CA 1
ATOM 673 C C . ILE A 1 90 ? 6.819 -6.026 -4.636 1.00 82.12 90 ILE A C 1
ATOM 675 O O . ILE A 1 90 ? 7.205 -5.765 -5.774 1.00 82.12 90 ILE A O 1
ATOM 679 N N . ALA A 1 91 ? 7.050 -7.208 -4.058 1.00 81.38 91 ALA A N 1
ATOM 680 C CA . ALA A 1 91 ? 7.780 -8.284 -4.719 1.00 81.38 91 ALA A CA 1
ATOM 681 C C . ALA A 1 91 ? 7.070 -8.759 -5.997 1.00 81.38 91 ALA A C 1
ATOM 683 O O . ALA A 1 91 ? 7.713 -8.928 -7.031 1.00 81.38 91 ALA A O 1
ATOM 684 N N . GLY A 1 92 ? 5.744 -8.919 -5.956 1.00 68.56 92 GLY A N 1
ATOM 685 C CA . GLY A 1 92 ? 4.943 -9.292 -7.120 1.00 68.56 92 GLY A CA 1
ATOM 686 C C . GLY A 1 92 ? 4.997 -8.236 -8.223 1.00 68.56 92 GLY A C 1
ATOM 687 O O . GLY A 1 92 ? 5.276 -8.561 -9.375 1.00 68.56 92 GLY A O 1
ATOM 688 N N . PHE A 1 93 ? 4.800 -6.963 -7.875 1.00 79.88 93 PHE A N 1
ATOM 689 C CA . PHE A 1 93 ? 4.872 -5.863 -8.835 1.00 79.88 93 PHE A CA 1
ATOM 690 C C . PHE A 1 93 ? 6.271 -5.730 -9.456 1.00 79.88 9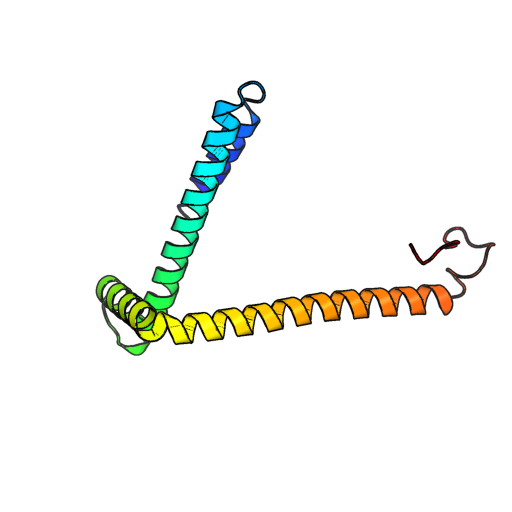3 PHE A C 1
ATOM 692 O O . PHE A 1 93 ? 6.400 -5.644 -10.677 1.00 79.88 93 PHE A O 1
ATOM 699 N N . GLY A 1 94 ? 7.323 -5.788 -8.632 1.00 75.44 94 GLY A N 1
ATOM 700 C CA . GLY A 1 94 ? 8.711 -5.758 -9.092 1.00 75.44 94 GLY A CA 1
ATOM 701 C C . GLY A 1 94 ? 9.059 -6.948 -9.987 1.00 75.44 94 GLY A C 1
ATOM 702 O O . GLY A 1 94 ? 9.702 -6.770 -11.018 1.00 75.44 94 GLY A O 1
ATOM 703 N N . GLY A 1 95 ? 8.576 -8.145 -9.647 1.00 83.44 95 GLY A N 1
ATOM 704 C CA . GLY A 1 95 ? 8.759 -9.348 -10.456 1.00 83.44 95 GLY A CA 1
ATOM 705 C C . GLY A 1 95 ? 8.094 -9.242 -11.828 1.00 83.44 95 GLY A C 1
ATOM 706 O O . GLY A 1 95 ? 8.723 -9.554 -12.836 1.00 83.44 95 GLY A O 1
ATOM 707 N N . ILE A 1 96 ? 6.856 -8.743 -11.886 1.00 84.94 96 ILE A N 1
ATOM 708 C CA . ILE A 1 96 ? 6.136 -8.534 -13.151 1.00 84.94 96 ILE A CA 1
ATOM 709 C C . ILE A 1 96 ? 6.849 -7.480 -14.008 1.00 84.94 96 ILE A C 1
ATOM 711 O O . ILE A 1 96 ? 7.055 -7.703 -15.201 1.00 84.94 96 ILE A O 1
ATOM 715 N N . ALA A 1 97 ? 7.277 -6.365 -13.409 1.00 79.12 97 ALA A N 1
ATOM 716 C CA . ALA A 1 97 ? 8.016 -5.320 -14.113 1.00 79.12 97 ALA A CA 1
ATOM 717 C C . ALA A 1 97 ? 9.358 -5.836 -14.666 1.00 79.12 97 ALA A C 1
ATOM 719 O O . ALA A 1 97 ? 9.674 -5.610 -15.835 1.00 79.12 97 ALA A O 1
ATOM 720 N N . ALA A 1 98 ? 10.119 -6.586 -13.862 1.00 81.12 98 ALA A N 1
ATOM 721 C CA . ALA A 1 98 ? 11.391 -7.173 -14.275 1.00 81.12 98 ALA A CA 1
ATOM 722 C C . ALA A 1 98 ? 11.211 -8.219 -15.385 1.00 81.12 98 ALA A C 1
ATOM 724 O O . ALA A 1 98 ? 11.948 -8.203 -16.369 1.00 81.12 98 ALA A O 1
ATOM 725 N N . ALA A 1 99 ? 10.208 -9.094 -15.267 1.00 82.69 99 ALA A N 1
ATOM 726 C CA . ALA A 1 99 ? 9.898 -10.092 -16.285 1.00 82.69 99 ALA A CA 1
ATOM 727 C C . ALA A 1 99 ? 9.460 -9.439 -17.604 1.00 82.69 99 ALA A C 1
ATOM 729 O O . ALA A 1 99 ? 9.942 -9.829 -18.665 1.00 82.69 99 ALA A O 1
ATOM 730 N N . GLY A 1 100 ? 8.606 -8.412 -17.544 1.00 75.75 100 GLY A N 1
ATOM 731 C CA . GLY A 1 100 ? 8.191 -7.638 -18.716 1.00 75.75 100 GLY A CA 1
ATOM 732 C C . GLY A 1 100 ? 9.365 -6.931 -19.397 1.00 75.75 100 GLY A C 1
ATOM 733 O O . GLY A 1 100 ? 9.508 -7.011 -20.617 1.00 75.75 100 GLY A O 1
ATOM 734 N N . GLY A 1 101 ? 10.251 -6.308 -18.617 1.00 79.25 101 GLY A N 1
ATOM 735 C CA . GLY A 1 101 ? 11.470 -5.674 -19.123 1.00 79.25 101 GLY A CA 1
ATOM 736 C C . GLY A 1 101 ? 12.443 -6.673 -19.756 1.00 79.25 101 GLY A C 1
ATOM 737 O O . GLY A 1 101 ? 12.904 -6.463 -20.876 1.00 79.25 101 GLY A O 1
ATOM 738 N N . ALA A 1 102 ? 12.703 -7.801 -19.090 1.00 79.31 102 ALA A N 1
ATOM 739 C CA . ALA A 1 102 ? 13.575 -8.855 -19.604 1.00 79.31 102 ALA A CA 1
ATOM 740 C C . ALA A 1 102 ? 13.015 -9.487 -20.886 1.00 79.31 102 ALA A C 1
ATOM 742 O O . ALA A 1 102 ? 13.755 -9.686 -21.849 1.00 79.31 102 ALA A O 1
ATOM 743 N N . LEU A 1 103 ? 11.707 -9.755 -20.923 1.00 81.06 103 LEU A N 1
ATOM 744 C CA . LEU A 1 103 ? 11.030 -10.291 -22.099 1.00 81.06 103 LEU A CA 1
ATOM 745 C C . LEU A 1 103 ? 11.121 -9.314 -23.273 1.00 81.06 103 LEU A C 1
ATOM 747 O O . LEU A 1 103 ? 11.506 -9.714 -24.368 1.00 81.06 103 LEU A O 1
ATOM 751 N N . THR A 1 104 ? 10.842 -8.032 -23.033 1.00 80.44 104 THR A N 1
ATOM 752 C CA . THR A 1 104 ? 10.952 -6.979 -24.052 1.00 80.44 104 THR A CA 1
ATOM 753 C C . THR A 1 104 ? 12.386 -6.873 -24.572 1.00 80.44 104 THR A C 1
ATOM 755 O O . THR A 1 104 ? 12.605 -6.859 -25.779 1.00 80.44 104 THR A O 1
ATOM 758 N N . HIS A 1 105 ? 13.383 -6.912 -23.684 1.00 75.81 105 HIS A N 1
ATOM 759 C CA . HIS A 1 105 ? 14.794 -6.883 -24.065 1.00 75.81 105 HIS A CA 1
ATOM 760 C C . HIS A 1 105 ? 15.204 -8.107 -24.907 1.00 75.81 105 HIS A C 1
ATOM 762 O O . HIS A 1 105 ? 15.935 -7.973 -25.891 1.00 75.81 105 HIS A O 1
ATOM 768 N N . VAL A 1 106 ? 14.721 -9.306 -24.564 1.00 81.00 106 VAL A N 1
ATOM 769 C CA . VAL A 1 106 ? 14.970 -10.519 -25.360 1.00 81.00 106 VAL A CA 1
ATOM 770 C C . VAL A 1 106 ? 14.294 -10.428 -26.727 1.00 81.00 106 VAL A C 1
ATOM 772 O O . VAL A 1 106 ? 14.924 -10.767 -27.728 1.00 81.00 106 VAL A O 1
ATOM 775 N N . LEU A 1 107 ? 13.053 -9.941 -26.792 1.00 78.00 107 LEU A N 1
ATOM 776 C CA . LEU A 1 107 ? 12.312 -9.783 -28.044 1.00 78.00 107 LEU A CA 1
ATOM 777 C C . LEU A 1 107 ? 12.992 -8.783 -28.986 1.00 78.00 107 LEU A C 1
ATOM 779 O O . LEU A 1 107 ? 13.186 -9.108 -30.155 1.00 78.00 107 LEU A O 1
ATOM 783 N N . CYS A 1 108 ? 13.446 -7.633 -28.478 1.00 74.00 108 CYS A N 1
ATOM 784 C CA . CYS A 1 108 ? 14.175 -6.644 -29.278 1.00 74.00 108 CYS A CA 1
ATOM 785 C C . CYS A 1 108 ? 15.496 -7.190 -29.850 1.00 74.00 108 CYS A C 1
ATOM 787 O O . CYS A 1 108 ? 15.895 -6.786 -30.936 1.00 74.00 108 CYS A O 1
ATOM 789 N N . LYS A 1 109 ? 16.170 -8.124 -29.156 1.00 72.75 109 LYS A N 1
ATOM 790 C CA . LYS A 1 109 ? 17.431 -8.729 -29.633 1.00 72.75 109 LYS A CA 1
ATOM 791 C C . LYS A 1 109 ? 17.259 -9.965 -30.513 1.00 72.75 109 LYS A C 1
ATOM 793 O O . LYS A 1 109 ? 18.172 -10.294 -31.263 1.00 72.75 109 LYS A O 1
ATOM 798 N N . ARG A 1 110 ? 16.158 -10.709 -30.373 1.00 75.50 110 ARG A N 1
ATOM 799 C CA . ARG A 1 110 ? 15.961 -11.999 -31.061 1.00 75.50 110 ARG A CA 1
ATOM 800 C C . ARG A 1 110 ? 15.057 -11.916 -32.284 1.00 75.50 110 ARG A C 1
ATOM 802 O O . ARG A 1 110 ? 15.123 -12.812 -33.117 1.00 75.50 110 ARG A O 1
ATOM 809 N N . VAL A 1 111 ? 14.216 -10.891 -32.393 1.00 75.75 111 VAL A N 1
ATOM 810 C CA . VAL A 1 111 ? 13.294 -10.738 -33.519 1.00 75.75 111 VAL A CA 1
ATOM 811 C C . VAL A 1 111 ? 13.906 -9.791 -34.554 1.00 75.75 111 VAL A C 1
ATOM 813 O O . VAL A 1 111 ? 14.059 -8.598 -34.298 1.00 75.75 111 VAL A O 1
ATOM 816 N N . GLU A 1 112 ? 14.183 -10.310 -35.754 1.00 64.19 112 GLU A N 1
ATOM 817 C CA . GLU A 1 112 ? 14.783 -9.562 -36.878 1.00 64.19 112 GLU A CA 1
ATOM 818 C C . GLU A 1 112 ? 13.992 -8.304 -37.276 1.00 64.19 112 GLU A C 1
ATOM 820 O O . GLU A 1 112 ? 14.567 -7.336 -37.767 1.00 64.19 112 GLU A O 1
ATOM 825 N N . ARG A 1 113 ? 12.680 -8.277 -36.998 1.00 64.06 113 ARG A N 1
ATOM 826 C CA . ARG A 1 113 ? 11.796 -7.119 -37.224 1.00 64.06 113 ARG A CA 1
ATOM 827 C C . ARG A 1 113 ? 12.135 -5.889 -36.369 1.00 64.06 113 ARG A C 1
ATOM 829 O O . ARG A 1 113 ? 11.690 -4.804 -36.722 1.00 64.06 113 ARG A O 1
ATOM 836 N N . TYR A 1 114 ? 12.874 -6.048 -35.270 1.00 59.03 114 TYR A N 1
ATOM 837 C CA . TYR A 1 114 ? 13.289 -4.942 -34.395 1.00 59.03 114 TYR A CA 1
ATOM 838 C C . TYR A 1 114 ? 14.807 -4.706 -34.402 1.00 59.03 114 TYR A C 1
ATOM 840 O O . TYR A 1 114 ? 15.245 -3.640 -33.977 1.00 59.03 114 TYR A O 1
ATOM 848 N N . SER A 1 115 ? 15.605 -5.665 -34.898 1.00 59.81 115 SER A N 1
ATOM 849 C CA . SER A 1 115 ? 17.074 -5.591 -34.894 1.00 59.81 115 SER A CA 1
ATOM 850 C C . SER A 1 115 ? 17.696 -5.106 -36.208 1.00 59.81 115 SER A C 1
ATOM 852 O O . SER A 1 115 ? 18.867 -4.743 -36.208 1.00 59.81 115 SER A O 1
ATOM 854 N N . HIS A 1 116 ? 16.965 -5.127 -37.329 1.00 63.91 116 HIS A N 1
ATOM 855 C CA . HIS A 1 116 ? 17.485 -4.675 -38.623 1.00 63.91 116 HIS A CA 1
ATOM 856 C C . HIS A 1 116 ? 17.217 -3.186 -38.875 1.00 63.91 116 HIS A C 1
ATOM 858 O O . HIS A 1 116 ? 16.065 -2.744 -38.872 1.00 63.91 116 HIS A O 1
ATOM 864 N N . GLU A 1 117 ? 18.289 -2.458 -39.203 1.00 64.38 117 GLU A N 1
ATOM 865 C CA . GLU A 1 117 ? 18.324 -1.022 -39.541 1.00 64.38 117 GLU A CA 1
ATOM 866 C C . GLU A 1 117 ? 17.419 -0.646 -40.731 1.00 64.38 117 GLU A C 1
ATOM 868 O O . GLU A 1 117 ? 17.005 0.500 -40.874 1.00 64.38 117 GLU A O 1
ATOM 873 N N . SER A 1 118 ? 17.077 -1.614 -41.590 1.00 63.84 118 SER A N 1
ATOM 874 C CA . SER A 1 118 ? 16.225 -1.411 -42.769 1.00 63.84 118 SER A CA 1
ATOM 875 C C . SER A 1 118 ? 14.720 -1.505 -42.486 1.00 63.84 118 SER A C 1
ATOM 877 O O . SER A 1 118 ? 13.916 -1.283 -43.394 1.00 63.84 118 SER A O 1
ATOM 879 N N . SER A 1 119 ? 14.312 -1.846 -41.257 1.00 61.88 119 SER A N 1
ATOM 880 C CA . SER A 1 119 ? 12.899 -1.977 -40.887 1.00 61.88 119 SER A CA 1
ATOM 881 C C . SER A 1 119 ? 12.351 -0.682 -40.255 1.00 61.88 119 SER A C 1
ATOM 883 O O . SER A 1 119 ? 13.016 -0.075 -39.418 1.00 61.88 119 SER A O 1
ATOM 885 N N . PRO A 1 120 ? 11.110 -0.257 -40.570 1.00 69.25 120 PRO A N 1
ATOM 886 C CA . PRO A 1 120 ? 10.516 0.987 -40.051 1.00 69.25 120 PRO A CA 1
ATOM 887 C C . PRO A 1 120 ? 10.212 0.973 -38.538 1.00 69.25 120 PRO A C 1
ATOM 889 O O . PRO A 1 120 ? 9.668 1.941 -38.013 1.00 69.25 120 PRO A O 1
ATOM 892 N N . HIS A 1 121 ? 10.525 -0.121 -37.836 1.00 69.75 121 HIS A N 1
ATOM 893 C CA . HIS A 1 121 ? 10.315 -0.304 -36.396 1.00 69.75 121 HIS A CA 1
ATOM 894 C C . HIS A 1 121 ? 11.624 -0.610 -35.645 1.00 69.75 121 HIS A C 1
ATOM 896 O O . HIS A 1 121 ? 11.586 -1.182 -34.556 1.00 69.75 121 HIS A O 1
ATOM 902 N N . TYR A 1 122 ? 12.771 -0.262 -36.236 1.00 69.38 122 TYR A N 1
ATOM 903 C CA . TYR A 1 122 ? 14.089 -0.425 -35.630 1.00 69.38 122 TYR A CA 1
ATOM 904 C C . TYR A 1 122 ? 14.226 0.389 -34.333 1.00 69.38 122 TYR A C 1
ATOM 906 O O . TYR A 1 122 ? 13.829 1.554 -34.273 1.00 69.38 122 TYR A O 1
ATOM 914 N N . VAL A 1 123 ? 14.793 -0.231 -33.295 1.00 69.88 123 VAL A N 1
ATOM 915 C CA . VAL A 1 123 ? 15.038 0.403 -31.992 1.00 69.88 123 VAL A CA 1
ATOM 916 C C . VAL A 1 123 ? 16.546 0.542 -31.793 1.00 69.88 123 VAL A C 1
ATOM 918 O O . VAL A 1 123 ? 17.220 -0.425 -31.450 1.00 69.88 123 VAL A O 1
ATOM 921 N N . GLU A 1 124 ? 17.067 1.753 -31.999 1.00 66.56 124 GLU A N 1
ATOM 922 C CA . GLU A 1 124 ? 18.507 2.061 -31.953 1.00 66.56 124 GLU A CA 1
ATOM 923 C C . GLU A 1 124 ? 19.093 1.970 -30.529 1.00 66.56 124 GLU A C 1
ATOM 925 O O . GLU A 1 124 ? 20.240 1.564 -30.350 1.00 66.56 124 GLU A O 1
ATOM 930 N N . TYR A 1 125 ? 18.276 2.249 -29.502 1.00 63.81 125 TYR A N 1
ATOM 931 C CA . TYR A 1 125 ? 18.673 2.185 -28.090 1.00 63.81 125 TYR A CA 1
ATOM 932 C C . TYR A 1 125 ? 17.581 1.528 -27.235 1.00 63.81 125 TYR A C 1
ATOM 934 O O . TYR A 1 125 ? 16.672 2.201 -26.750 1.00 63.81 125 TYR A O 1
ATOM 942 N N . PRO A 1 126 ? 17.635 0.201 -27.023 1.00 63.12 126 PRO A N 1
ATOM 943 C CA . PRO A 1 126 ? 16.685 -0.494 -26.156 1.00 63.12 126 PRO A CA 1
ATOM 944 C C . PRO A 1 126 ? 16.994 -0.333 -24.653 1.00 63.12 126 PRO A C 1
ATOM 946 O O . PRO A 1 126 ? 16.410 -1.037 -23.831 1.00 63.12 126 PRO A O 1
ATOM 949 N N . PHE A 1 127 ? 17.913 0.558 -24.282 1.00 64.38 127 PHE A N 1
ATOM 950 C CA . PHE A 1 127 ? 18.284 0.874 -22.904 1.00 64.38 127 PHE A CA 1
ATOM 951 C C . PHE A 1 127 ? 18.274 2.392 -22.712 1.00 64.38 127 PHE A C 1
ATOM 953 O O . PHE A 1 127 ? 18.648 3.128 -23.625 1.00 64.38 127 PHE A O 1
ATOM 960 N N . LEU A 1 128 ? 17.810 2.820 -21.534 1.00 48.03 128 LEU A N 1
ATOM 961 C CA . LEU A 1 128 ? 17.945 4.192 -21.044 1.00 48.03 128 LEU A CA 1
ATOM 962 C C . LEU A 1 128 ? 19.413 4.484 -20.706 1.00 48.03 128 LEU A C 1
ATOM 964 O O . LEU A 1 128 ? 20.050 3.576 -20.119 1.00 48.03 128 LEU A O 1
#

Radius of gyration: 24.69 Å; Cα contacts (8 Å, |Δi|>4): 63; chains: 1; bounding box: 45×48×64 Å

Secondary structure (DSSP, 8-state):
--SSHHHHHHHHHHHHH-TT-HHHHHHHHHHHHHHHHHHHHHHHHHHHHHHHHHHH---HHHHHHHHHHHHHHTHHHHHHHHHHHHHHHHHHHHHHHHHHHHHHHHHHHH-HHHH-TTSTT--S-S--

Nearest PDB structures (foldseek):
  7wwb-assembly1_B  TM=8.272E-01  e=2.542E-02  Homo sapiens
  9f63-assembly1_A  TM=7.109E-01  e=8.200E-01  Saccharomyces cerevisiae

Solvent-accessible surface area (backbone atoms only — not comparable to full-atom values): 7188 Å² total; per-residue (Å²): 138,79,82,64,60,58,62,48,56,52,44,54,50,57,40,67,73,48,80,88,44,74,66,53,54,52,53,42,52,57,52,48,52,52,52,50,52,50,50,50,50,51,51,49,44,52,53,43,10,50,52,38,20,71,75,65,74,41,60,61,71,60,15,29,51,51,38,52,48,51,50,62,73,44,38,68,60,54,48,53,53,50,52,54,50,50,52,52,51,52,50,50,53,52,49,52,52,49,51,52,51,53,50,50,54,49,47,45,72,71,37,68,70,29,62,35,86,90,37,101,60,45,60,95,66,92,65,135

Mean predicted aligned error: 14.94 Å

Sequence (128 aa):
LGIVPLPRDIMVLVGADNQNNPVTACCSCCCACILELFNRVLKFMTRNAYVDTALNSNDFCKAAYHSGMVLAHYSSEVATVNVATVIFQIAGFGGIAAAGGALTHVLCKRVERYSHESSPHYVEYPFL

Organism: NCBI:txid327968

pLDDT: mean 70.04, std 9.76, range [43.22, 84.94]

InterPro domains:
  IPR007603 Choline transporter-like [PF04515] (17-109)